Protein AF-A0A741XRI0-F1 (afdb_monomer_lite)

Structure (mmCIF, N/CA/C/O backbone):
data_AF-A0A741XRI0-F1
#
_entry.id   AF-A0A741XRI0-F1
#
loop_
_atom_site.group_PDB
_atom_site.id
_atom_site.type_symbol
_atom_site.label_atom_id
_atom_site.label_alt_id
_atom_site.label_comp_id
_atom_site.label_asym_id
_atom_site.label_entity_id
_atom_site.label_seq_id
_atom_site.pdbx_PDB_ins_code
_atom_site.Cartn_x
_atom_site.Cartn_y
_atom_site.Cartn_z
_atom_site.occupancy
_atom_site.B_iso_or_equiv
_atom_site.auth_seq_id
_atom_site.auth_comp_id
_atom_site.auth_asym_id
_atom_site.auth_atom_id
_atom_site.pdbx_PDB_model_num
ATOM 1 N N . SER A 1 1 ? 2.151 -19.443 -11.298 1.00 43.97 1 SER A N 1
ATOM 2 C CA . SER A 1 1 ? 1.093 -19.953 -10.401 1.00 43.97 1 SER A CA 1
ATOM 3 C C . SER A 1 1 ? 0.774 -18.877 -9.377 1.00 43.97 1 SER A C 1
ATOM 5 O O . SER A 1 1 ? 1.669 -18.526 -8.621 1.00 43.97 1 SER A O 1
ATOM 7 N N . PHE A 1 2 ? -0.428 -18.294 -9.372 1.00 41.81 2 PHE A N 1
ATOM 8 C CA . PHE A 1 2 ? -0.831 -17.344 -8.326 1.00 41.81 2 PHE A CA 1
ATOM 9 C C . PHE A 1 2 ? -1.495 -18.131 -7.193 1.00 41.81 2 PHE A C 1
ATOM 11 O O . PHE A 1 2 ? -2.582 -18.672 -7.373 1.00 41.81 2 PHE A O 1
ATOM 18 N N . PHE A 1 3 ? -0.829 -18.242 -6.043 1.00 44.47 3 PHE A N 1
ATOM 19 C CA . PHE A 1 3 ? -1.467 -18.763 -4.836 1.00 44.47 3 PHE A CA 1
ATOM 20 C C . PHE A 1 3 ? -2.391 -17.676 -4.280 1.00 44.47 3 PHE A C 1
ATOM 22 O O . PHE A 1 3 ? -1.926 -16.681 -3.729 1.00 44.47 3 PHE A O 1
ATOM 29 N N . VAL A 1 4 ? -3.706 -17.868 -4.412 1.00 48.69 4 VAL A N 1
ATOM 30 C CA . VAL A 1 4 ? -4.695 -17.135 -3.610 1.00 48.69 4 VAL A CA 1
ATOM 31 C C . VAL A 1 4 ? -4.631 -17.714 -2.197 1.00 48.69 4 VAL A C 1
ATOM 33 O O . VAL A 1 4 ? -5.366 -18.624 -1.829 1.00 48.69 4 VAL A O 1
ATOM 36 N N . GLY A 1 5 ? -3.669 -17.233 -1.415 1.00 53.06 5 GLY A N 1
ATOM 37 C CA . GLY A 1 5 ? -3.687 -17.396 0.030 1.00 53.06 5 GLY A CA 1
ATOM 38 C C . GLY A 1 5 ? -4.696 -16.410 0.603 1.00 53.06 5 GLY A C 1
ATOM 39 O O . GLY A 1 5 ? -4.637 -15.220 0.294 1.00 53.06 5 GLY A O 1
ATOM 40 N N . ILE A 1 6 ? -5.626 -16.883 1.432 1.00 48.06 6 ILE A N 1
ATOM 41 C CA . ILE A 1 6 ? -6.486 -16.002 2.225 1.00 48.06 6 ILE A CA 1
ATOM 42 C C . ILE A 1 6 ? -5.571 -15.279 3.220 1.00 48.06 6 ILE A C 1
ATOM 44 O O . ILE A 1 6 ? -5.289 -15.777 4.309 1.00 48.06 6 ILE A O 1
ATOM 48 N N . TYR A 1 7 ? -5.053 -14.115 2.827 1.00 54.06 7 TYR A N 1
ATOM 49 C CA . TYR A 1 7 ? -4.324 -13.238 3.727 1.00 54.06 7 TYR A CA 1
ATOM 50 C C . TYR A 1 7 ? -5.342 -12.650 4.697 1.00 54.06 7 TYR A C 1
ATOM 52 O O . TYR A 1 7 ? -6.060 -11.710 4.361 1.00 54.06 7 TYR A O 1
ATOM 60 N N . LYS A 1 8 ? -5.455 -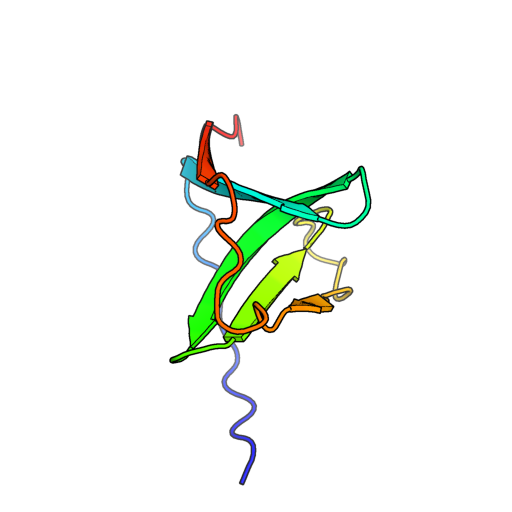13.241 5.892 1.00 53.12 8 LYS A N 1
ATOM 61 C CA . LYS A 1 8 ? -6.219 -12.639 6.983 1.00 53.12 8 LYS A CA 1
ATOM 62 C C . LYS A 1 8 ? -5.474 -11.365 7.375 1.00 53.12 8 LYS A C 1
ATOM 64 O O . LYS A 1 8 ? -4.370 -11.478 7.915 1.00 53.12 8 LYS A O 1
ATOM 69 N N . PRO A 1 9 ? -6.019 -10.172 7.104 1.00 55.91 9 PRO A N 1
ATOM 70 C CA . PRO A 1 9 ? -5.278 -8.960 7.363 1.00 55.91 9 PRO A CA 1
ATOM 71 C C . PRO A 1 9 ? -5.154 -8.795 8.865 1.00 55.91 9 PRO A C 1
ATOM 73 O O . PRO A 1 9 ? -6.148 -8.611 9.568 1.00 55.91 9 PRO A O 1
ATOM 76 N N . GLN A 1 10 ? -3.933 -8.912 9.369 1.00 58.53 10 GLN A N 1
ATOM 77 C CA . GLN A 1 10 ? -3.643 -8.490 10.726 1.00 58.53 10 GLN A CA 1
ATOM 78 C C . GLN A 1 10 ? -3.725 -6.971 10.699 1.00 58.53 10 GLN A C 1
ATOM 80 O O . GLN A 1 10 ? -2.833 -6.321 10.159 1.00 58.53 10 GLN A O 1
ATOM 85 N N . LEU A 1 11 ? -4.833 -6.420 11.200 1.00 62.56 11 LEU A N 1
ATOM 86 C CA . LEU A 1 11 ? -4.994 -4.980 11.340 1.00 62.56 11 LEU A CA 1
ATOM 87 C C . LEU A 1 11 ? -3.903 -4.483 12.292 1.00 62.56 11 LEU A C 1
ATOM 89 O O . LEU A 1 11 ? -3.999 -4.627 13.511 1.00 62.56 11 LEU A O 1
ATOM 93 N N . LYS A 1 12 ? -2.827 -3.949 11.717 1.00 67.81 12 LYS A N 1
ATOM 94 C CA . LYS A 1 12 ? -1.747 -3.315 12.463 1.00 67.81 12 LYS A CA 1
ATOM 95 C C . LYS A 1 12 ? -2.225 -1.943 12.926 1.00 67.81 12 LYS A C 1
ATOM 97 O O . LYS A 1 12 ? -3.107 -1.338 12.323 1.00 67.81 12 LYS A O 1
ATOM 102 N N . LYS A 1 13 ? -1.649 -1.447 14.018 1.00 75.00 13 LYS A N 1
ATOM 103 C CA . LYS A 1 13 ? -1.885 -0.066 14.466 1.00 75.00 13 LYS A CA 1
ATOM 104 C C . LYS A 1 13 ? -1.056 0.940 13.673 1.00 75.00 13 LYS A C 1
ATOM 106 O O . LYS A 1 13 ? -1.314 2.130 13.763 1.00 75.00 13 LYS A O 1
ATOM 111 N N . GLU A 1 14 ? -0.066 0.471 12.924 1.00 81.31 14 GLU A N 1
ATOM 112 C CA . GLU A 1 14 ? 0.898 1.289 12.202 1.00 81.31 14 GLU A CA 1
ATOM 113 C C . GLU A 1 14 ? 1.073 0.719 10.794 1.00 81.31 14 GLU A C 1
ATOM 115 O O . GLU A 1 14 ? 1.232 -0.494 10.625 1.00 81.31 14 GLU A O 1
ATOM 120 N N . TYR A 1 15 ? 0.990 1.601 9.800 1.00 83.69 15 TYR A N 1
ATOM 121 C CA . TYR A 1 15 ? 1.114 1.281 8.384 1.00 83.69 15 TYR A CA 1
ATOM 122 C C . TYR A 1 15 ? 2.082 2.239 7.716 1.00 83.69 15 TYR A C 1
ATOM 124 O O . TYR A 1 15 ? 2.126 3.425 8.031 1.00 83.69 15 TYR A O 1
ATOM 132 N N . GLU A 1 16 ? 2.807 1.720 6.743 1.00 89.00 16 GLU A N 1
ATOM 133 C CA . GLU A 1 16 ? 3.559 2.532 5.800 1.00 89.00 16 GLU A CA 1
ATOM 134 C C . GLU A 1 16 ? 2.592 3.113 4.762 1.00 89.00 16 GLU A C 1
ATOM 136 O O . GLU A 1 16 ? 1.654 2.440 4.323 1.00 89.00 16 GLU A O 1
ATOM 141 N N . MET A 1 17 ? 2.808 4.365 4.374 1.00 90.25 17 MET A N 1
ATOM 142 C CA . MET A 1 17 ? 2.102 5.033 3.291 1.00 90.25 17 MET A CA 1
ATOM 143 C C . MET A 1 17 ? 3.090 5.555 2.257 1.00 90.25 17 MET A C 1
ATOM 145 O O . MET A 1 17 ? 4.159 6.040 2.614 1.00 90.25 17 MET A O 1
ATOM 149 N N . ILE A 1 18 ? 2.702 5.477 0.988 1.00 89.69 18 ILE A N 1
ATOM 150 C CA . ILE A 1 18 ? 3.465 6.000 -0.147 1.00 89.69 18 ILE A CA 1
ATOM 151 C C . ILE A 1 18 ? 2.616 7.046 -0.863 1.00 89.69 18 ILE A C 1
ATOM 153 O O . ILE A 1 18 ? 1.413 6.843 -1.066 1.00 89.69 18 ILE A O 1
ATOM 157 N N . LEU A 1 19 ? 3.248 8.154 -1.252 1.00 87.75 19 LEU A N 1
ATOM 158 C CA . LEU A 1 19 ? 2.665 9.134 -2.159 1.00 87.75 19 LEU A CA 1
ATOM 159 C C . LEU A 1 19 ? 2.871 8.661 -3.602 1.00 87.75 19 LEU A C 1
ATOM 161 O O . LEU A 1 19 ? 3.994 8.602 -4.096 1.00 87.75 19 LEU A O 1
ATOM 165 N N . TYR A 1 20 ? 1.779 8.316 -4.277 1.00 84.00 20 TYR A N 1
ATOM 166 C CA . TYR A 1 20 ? 1.776 7.871 -5.667 1.00 84.00 20 TYR A CA 1
ATOM 167 C C . TYR A 1 20 ? 0.671 8.600 -6.432 1.00 84.00 20 TYR A C 1
ATOM 169 O O . TYR A 1 20 ? -0.451 8.691 -5.944 1.00 84.00 20 TYR A O 1
ATOM 177 N N . ASP A 1 21 ? 0.981 9.144 -7.610 1.00 84.25 21 ASP A N 1
ATOM 178 C CA . ASP A 1 21 ? 0.013 9.852 -8.468 1.00 84.25 21 ASP A CA 1
ATOM 179 C C . ASP A 1 21 ? -0.809 10.931 -7.717 1.00 84.25 21 ASP A C 1
ATOM 181 O O . ASP A 1 21 ? -2.033 11.018 -7.807 1.00 84.25 21 ASP A O 1
ATOM 185 N N . GLY A 1 22 ? -0.137 11.705 -6.854 1.00 85.56 22 GLY A N 1
ATOM 186 C CA . GLY A 1 22 ? -0.764 12.755 -6.036 1.00 85.56 22 GLY A CA 1
ATOM 187 C C . GLY A 1 22 ? -1.675 12.257 -4.903 1.00 85.56 22 GLY A C 1
ATOM 188 O O . GLY A 1 22 ? -2.326 13.064 -4.240 1.00 85.56 22 GLY A O 1
ATOM 189 N N . GLY A 1 23 ? -1.730 10.946 -4.654 1.00 88.56 23 GLY A N 1
ATOM 190 C CA . GLY A 1 23 ? -2.526 10.327 -3.598 1.00 88.56 23 GLY A CA 1
ATOM 191 C C . GLY A 1 23 ? -1.681 9.537 -2.603 1.00 88.56 23 GLY A C 1
ATOM 192 O O . GLY A 1 23 ? -0.716 8.874 -2.967 1.00 88.56 23 GLY A O 1
ATOM 193 N N . TRP A 1 24 ? -2.072 9.569 -1.331 1.00 89.44 24 TRP A N 1
ATOM 194 C CA . TRP A 1 24 ? -1.481 8.712 -0.307 1.00 89.44 24 TRP A CA 1
ATOM 195 C C . TRP A 1 24 ? -2.150 7.339 -0.299 1.00 89.44 24 TRP A C 1
ATOM 197 O O . TRP A 1 24 ? -3.379 7.235 -0.231 1.00 89.44 24 TRP A O 1
ATOM 207 N N . TYR A 1 25 ? -1.336 6.289 -0.318 1.00 90.00 25 TYR A N 1
ATOM 208 C CA . TYR A 1 25 ? -1.797 4.906 -0.289 1.00 90.00 25 TYR A CA 1
ATOM 209 C C . TYR A 1 25 ? -1.102 4.122 0.814 1.00 90.00 25 TYR A C 1
ATOM 211 O O . TYR A 1 25 ? 0.107 4.230 0.983 1.00 90.00 25 TYR A O 1
ATOM 219 N N . TYR A 1 26 ? -1.857 3.290 1.526 1.00 89.25 26 TYR A N 1
ATOM 220 C CA . TYR A 1 26 ? -1.320 2.351 2.503 1.00 89.25 26 TYR A CA 1
ATOM 221 C C . TYR A 1 26 ? -0.616 1.188 1.811 1.00 89.25 26 TYR A C 1
ATOM 223 O O . TYR A 1 26 ? -1.168 0.590 0.885 1.00 89.25 26 TYR A O 1
ATOM 231 N N . VAL A 1 27 ? 0.558 0.819 2.311 1.00 88.06 27 VAL A N 1
ATOM 232 C CA . VAL A 1 27 ? 1.291 -0.376 1.899 1.00 88.06 27 VAL A CA 1
ATOM 233 C C . VAL A 1 27 ? 0.748 -1.573 2.671 1.00 88.06 27 VAL A C 1
ATOM 235 O O . VAL A 1 27 ? 0.888 -1.675 3.890 1.00 88.06 27 VAL A O 1
ATOM 238 N N . LEU A 1 28 ? 0.109 -2.493 1.955 1.00 85.50 28 LEU A N 1
ATOM 239 C CA . LEU A 1 28 ? -0.440 -3.724 2.524 1.00 85.50 28 LEU A CA 1
ATOM 240 C C . LEU A 1 28 ? 0.583 -4.857 2.524 1.00 85.50 28 LEU A C 1
ATOM 242 O O . LEU A 1 28 ? 0.635 -5.650 3.463 1.00 85.50 28 LEU A O 1
ATOM 246 N N . ALA A 1 29 ? 1.387 -4.938 1.465 1.00 84.62 29 ALA A N 1
ATOM 247 C CA . ALA A 1 29 ? 2.437 -5.934 1.323 1.00 84.62 29 ALA A CA 1
ATOM 248 C C . ALA A 1 29 ? 3.543 -5.437 0.389 1.00 84.62 29 ALA A C 1
ATOM 250 O O . ALA A 1 29 ? 3.294 -4.648 -0.524 1.00 84.62 29 ALA A O 1
ATOM 251 N N . ARG A 1 30 ? 4.751 -5.963 0.596 1.00 84.88 30 ARG A N 1
ATOM 252 C CA . ARG A 1 30 ? 5.919 -5.758 -0.261 1.00 84.88 30 ARG A CA 1
ATOM 253 C C . ARG A 1 30 ? 6.401 -7.114 -0.767 1.00 84.88 30 ARG A C 1
ATOM 255 O O . ARG A 1 30 ? 6.640 -8.019 0.030 1.00 84.88 30 ARG A O 1
ATOM 262 N N . TYR A 1 31 ? 6.546 -7.243 -2.078 1.00 82.00 31 TYR A N 1
ATOM 263 C CA . TYR A 1 31 ? 6.990 -8.451 -2.765 1.00 82.00 31 TYR A CA 1
ATOM 264 C C . TYR A 1 31 ? 8.082 -8.100 -3.766 1.00 82.00 31 TYR A C 1
ATOM 266 O O . TYR A 1 31 ? 7.761 -7.624 -4.850 1.00 82.00 31 TYR A O 1
ATOM 274 N N . HIS A 1 32 ? 9.345 -8.372 -3.416 1.00 81.31 32 HIS A N 1
ATOM 275 C CA . HIS A 1 32 ? 10.515 -8.004 -4.228 1.00 81.31 32 HIS A CA 1
ATOM 276 C C . HIS A 1 32 ? 10.422 -6.524 -4.648 1.00 81.31 32 HIS A C 1
ATOM 278 O O . HIS A 1 32 ? 10.525 -5.645 -3.788 1.00 81.31 32 HIS A O 1
ATOM 284 N N . ASP A 1 33 ? 10.088 -6.280 -5.915 1.00 83.50 33 ASP A N 1
ATOM 285 C CA . ASP A 1 33 ? 10.029 -4.964 -6.555 1.00 83.50 33 ASP A CA 1
ATOM 286 C C . ASP A 1 33 ? 8.582 -4.497 -6.780 1.00 83.50 33 ASP A C 1
ATOM 288 O O . ASP A 1 33 ? 8.278 -3.706 -7.664 1.00 83.50 33 ASP A O 1
ATOM 292 N N . SER A 1 34 ? 7.626 -5.061 -6.044 1.00 85.75 34 SER A N 1
ATOM 293 C CA . SER A 1 34 ? 6.205 -4.734 -6.151 1.00 85.75 34 SER A CA 1
ATOM 294 C C . SER A 1 34 ? 5.606 -4.460 -4.778 1.00 85.75 34 SER A C 1
ATOM 296 O O . SER A 1 34 ? 5.834 -5.189 -3.812 1.00 85.75 34 SER A O 1
ATOM 298 N N . PHE A 1 35 ? 4.778 -3.431 -4.702 1.00 88.00 35 PHE A N 1
ATOM 299 C CA . PHE A 1 35 ? 4.018 -3.050 -3.524 1.00 88.00 35 PHE A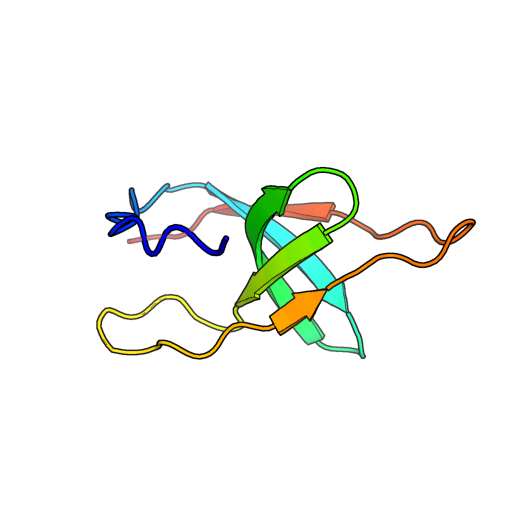 CA 1
ATOM 300 C C . PHE A 1 35 ? 2.536 -3.258 -3.802 1.00 88.00 35 PHE A C 1
ATOM 302 O O . PHE A 1 35 ? 2.029 -2.919 -4.870 1.00 88.00 35 PHE A O 1
ATOM 309 N N . ILE A 1 36 ? 1.829 -3.808 -2.824 1.00 87.62 36 ILE A N 1
ATOM 310 C CA . ILE A 1 36 ? 0.372 -3.873 -2.844 1.00 87.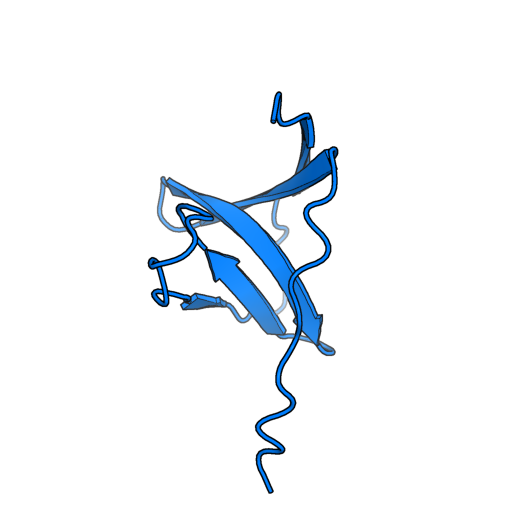62 36 ILE A CA 1
ATOM 311 C C . ILE A 1 36 ? -0.134 -2.676 -2.058 1.00 87.62 36 ILE A C 1
ATOM 313 O O . ILE A 1 36 ? 0.026 -2.617 -0.839 1.00 87.62 36 ILE A O 1
ATOM 317 N N . LEU A 1 37 ? -0.721 -1.722 -2.767 1.00 88.94 37 LEU A N 1
ATOM 318 C CA . LEU A 1 37 ? -1.210 -0.470 -2.215 1.00 88.94 37 LEU A CA 1
ATOM 319 C C . LEU A 1 37 ? -2.731 -0.490 -2.084 1.00 88.94 37 LEU A C 1
ATOM 321 O O . LEU A 1 37 ? -3.431 -1.048 -2.929 1.00 88.94 37 LEU A O 1
ATOM 325 N N . SER A 1 38 ? -3.264 0.167 -1.059 1.00 87.94 38 SER A N 1
ATOM 326 C CA . SER A 1 38 ? -4.697 0.437 -0.951 1.00 87.94 38 SER A CA 1
ATOM 327 C C . SER A 1 38 ? -4.965 1.828 -0.399 1.00 87.94 38 SER A C 1
ATOM 329 O O . SER A 1 38 ? -4.286 2.305 0.505 1.00 87.94 38 SER A O 1
ATOM 331 N N . LYS A 1 39 ? -6.003 2.477 -0.927 1.00 87.50 39 LYS A N 1
ATOM 332 C CA . LYS A 1 39 ? -6.454 3.789 -0.452 1.00 87.50 39 LYS A CA 1
ATOM 333 C C . LYS A 1 39 ? -7.245 3.697 0.855 1.00 87.50 39 LYS A C 1
ATOM 335 O O . LYS A 1 39 ? -7.294 4.658 1.613 1.00 87.50 39 LYS A O 1
ATOM 340 N N . SER A 1 40 ? -7.876 2.556 1.131 1.00 79.75 40 SER A N 1
ATOM 341 C CA . SER A 1 40 ? -8.585 2.335 2.392 1.00 79.75 40 SER A CA 1
ATOM 342 C C . SER A 1 40 ? -8.689 0.857 2.738 1.00 79.75 40 SER A C 1
ATOM 344 O O . SER A 1 40 ? -8.812 -0.003 1.868 1.00 79.75 40 SER A O 1
ATOM 346 N N . PHE A 1 41 ? -8.676 0.566 4.035 1.00 70.38 41 PHE A N 1
ATOM 347 C CA . PHE A 1 41 ? -8.729 -0.791 4.555 1.00 70.38 41 PHE A CA 1
ATOM 348 C C . PHE A 1 41 ? -10.045 -1.017 5.303 1.00 70.38 41 PHE A C 1
ATOM 350 O O . PHE A 1 41 ? -10.132 -0.813 6.510 1.00 70.38 41 PHE A O 1
ATOM 357 N N . THR A 1 42 ? -11.106 -1.388 4.586 1.00 69.94 42 THR A N 1
ATOM 358 C CA . THR A 1 42 ? -12.384 -1.783 5.203 1.00 69.94 42 THR A CA 1
ATOM 359 C C . THR A 1 42 ? -12.681 -3.239 4.877 1.00 69.94 42 THR A C 1
ATOM 361 O O . THR A 1 42 ? -12.198 -3.762 3.876 1.00 69.94 42 THR A O 1
ATOM 364 N N . LYS A 1 43 ? -13.501 -3.901 5.705 1.00 64.88 43 LYS A N 1
ATOM 365 C CA . LYS A 1 43 ? -13.855 -5.327 5.553 1.00 64.88 43 LYS A CA 1
ATOM 366 C C . LYS A 1 43 ? -14.384 -5.690 4.153 1.00 64.88 43 LYS A C 1
ATOM 368 O O . LYS A 1 43 ? -14.273 -6.842 3.755 1.00 64.88 43 LYS A O 1
ATOM 373 N N . ASN A 1 44 ? -14.921 -4.711 3.421 1.00 67.38 44 ASN A N 1
ATOM 374 C CA . ASN A 1 44 ? -15.501 -4.888 2.090 1.00 67.38 44 ASN A CA 1
ATOM 375 C C . ASN A 1 44 ? -14.735 -4.141 0.984 1.00 67.38 44 ASN A C 1
ATOM 377 O O . ASN A 1 44 ? -15.215 -4.090 -0.149 1.00 67.38 44 ASN A O 1
ATOM 381 N N . ASN A 1 45 ? -13.589 -3.519 1.285 1.00 68.81 45 ASN A N 1
ATOM 382 C CA . ASN A 1 45 ? -12.790 -2.873 0.252 1.00 68.81 45 ASN A CA 1
ATOM 383 C C . ASN A 1 45 ? -11.708 -3.817 -0.274 1.00 68.81 45 ASN A C 1
ATOM 385 O O . ASN A 1 45 ? -10.642 -3.959 0.318 1.00 68.81 45 ASN A O 1
ATOM 389 N N . ASN A 1 46 ? -11.981 -4.397 -1.441 1.00 72.38 46 ASN A N 1
ATOM 390 C CA . ASN A 1 46 ? -11.061 -5.292 -2.138 1.00 72.38 46 ASN A CA 1
ATOM 391 C C . ASN A 1 46 ? -10.296 -4.574 -3.263 1.00 72.38 46 ASN A C 1
ATOM 393 O O . ASN A 1 46 ? -9.726 -5.233 -4.129 1.00 72.38 46 ASN A O 1
ATOM 397 N N . ARG A 1 47 ? -10.307 -3.233 -3.303 1.00 81.56 47 ARG A N 1
ATOM 398 C CA . ARG A 1 47 ? -9.564 -2.469 -4.312 1.00 81.56 47 ARG A CA 1
ATOM 399 C C . ARG A 1 47 ? -8.124 -2.292 -3.855 1.00 81.56 47 ARG A C 1
ATOM 401 O O . ARG A 1 47 ? -7.869 -1.646 -2.842 1.00 81.56 47 ARG A O 1
ATOM 408 N N . PHE A 1 48 ? -7.202 -2.829 -4.637 1.00 85.12 48 PHE A N 1
ATOM 409 C CA . PHE A 1 48 ? -5.771 -2.660 -4.442 1.00 85.12 48 PHE A CA 1
ATOM 410 C C . PHE A 1 48 ? -5.103 -2.297 -5.765 1.00 85.12 48 PHE A C 1
ATOM 412 O O . PHE A 1 48 ? -5.609 -2.607 -6.843 1.00 85.12 48 PHE A O 1
ATOM 419 N N . ILE A 1 49 ? -3.960 -1.632 -5.661 1.00 86.44 49 ILE A N 1
ATOM 420 C CA . ILE A 1 49 ? -3.099 -1.280 -6.783 1.00 86.44 49 ILE A CA 1
ATOM 421 C C . ILE A 1 49 ? -1.805 -2.065 -6.613 1.00 86.44 49 ILE A C 1
ATOM 423 O O . ILE A 1 49 ? -1.229 -2.095 -5.526 1.00 86.44 49 ILE A O 1
ATOM 427 N N . ILE A 1 50 ? -1.356 -2.712 -7.685 1.00 88.12 50 ILE A N 1
ATOM 428 C CA . ILE A 1 50 ? -0.022 -3.304 -7.739 1.00 88.12 50 ILE A CA 1
ATOM 429 C C . ILE A 1 50 ? 0.903 -2.215 -8.259 1.00 88.12 50 ILE A C 1
ATOM 431 O O . ILE A 1 50 ? 0.889 -1.891 -9.443 1.00 88.12 50 ILE A O 1
ATOM 435 N N . PHE A 1 51 ? 1.663 -1.627 -7.351 1.00 86.38 51 PHE A N 1
ATOM 436 C CA . PHE A 1 51 ? 2.607 -0.571 -7.653 1.00 86.38 51 PHE A CA 1
ATOM 437 C C . PHE A 1 51 ? 4.000 -1.166 -7.845 1.00 86.38 51 PHE A C 1
ATOM 439 O O . PHE A 1 51 ? 4.475 -1.926 -7.001 1.00 86.38 51 PHE A O 1
ATOM 446 N N . ARG A 1 52 ? 4.651 -0.832 -8.957 1.00 87.94 52 ARG A N 1
ATOM 447 C CA . ARG A 1 52 ? 6.036 -1.213 -9.234 1.00 87.94 52 ARG A CA 1
ATOM 448 C C . ARG A 1 52 ? 6.847 0.066 -9.388 1.00 87.94 52 ARG A C 1
ATOM 450 O O . ARG A 1 52 ? 6.566 0.796 -10.336 1.00 87.94 52 ARG A O 1
ATOM 457 N N . PRO A 1 53 ? 7.759 0.380 -8.455 1.00 81.88 53 PRO A N 1
ATOM 458 C CA . PRO A 1 53 ? 8.658 1.506 -8.632 1.00 81.88 53 PRO A CA 1
ATOM 459 C C . PRO A 1 53 ? 9.485 1.314 -9.904 1.00 81.88 53 PRO A C 1
ATOM 461 O O . PRO A 1 53 ? 9.940 0.207 -10.188 1.00 81.88 53 PRO A O 1
ATOM 464 N N . GLU A 1 54 ? 9.662 2.391 -10.658 1.00 81.62 54 GLU A N 1
ATOM 465 C CA . GLU A 1 54 ? 10.610 2.417 -11.768 1.00 81.62 54 GLU A CA 1
ATOM 466 C C . GLU A 1 54 ? 12.034 2.600 -11.227 1.00 81.62 54 GLU A C 1
ATOM 468 O O . GLU A 1 54 ? 12.256 3.313 -10.240 1.00 81.62 54 GLU A O 1
ATOM 473 N N . ASP A 1 55 ? 13.001 1.949 -11.873 1.00 74.62 55 ASP A N 1
ATOM 474 C CA . ASP A 1 55 ? 14.407 2.033 -11.484 1.00 74.62 55 ASP A CA 1
ATOM 475 C C . ASP A 1 55 ? 14.893 3.491 -11.515 1.00 74.62 55 ASP A C 1
ATOM 477 O O . ASP A 1 55 ? 14.716 4.210 -12.496 1.00 74.62 55 ASP A O 1
ATOM 481 N N . GLY A 1 56 ? 15.523 3.934 -10.422 1.00 70.56 56 GLY A N 1
ATOM 482 C CA . GLY A 1 56 ? 16.048 5.298 -10.279 1.00 70.56 56 GLY A CA 1
ATOM 483 C C . GLY A 1 56 ? 15.092 6.308 -9.633 1.00 70.56 56 GLY A C 1
ATOM 484 O O . GLY A 1 56 ? 15.523 7.422 -9.336 1.00 70.56 56 GLY A O 1
ATOM 485 N N . HIS A 1 57 ? 13.843 5.932 -9.338 1.00 74.88 57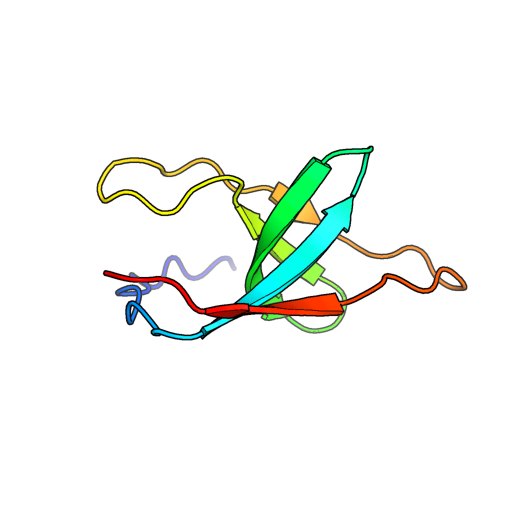 HIS A N 1
ATOM 486 C CA . HIS A 1 57 ? 12.913 6.777 -8.586 1.00 74.88 57 HIS A CA 1
ATOM 487 C C . HIS A 1 57 ? 12.936 6.461 -7.085 1.00 74.88 57 HIS A C 1
ATOM 489 O O . HIS A 1 57 ? 12.789 5.314 -6.660 1.00 74.88 57 HIS A O 1
ATOM 495 N N . SER A 1 58 ? 13.093 7.497 -6.258 1.00 73.94 58 SER A N 1
ATOM 496 C CA . SER A 1 58 ? 12.896 7.403 -4.812 1.00 73.94 58 SER A CA 1
ATOM 497 C C . SER A 1 58 ? 11.437 7.699 -4.464 1.00 73.94 58 SER A C 1
ATOM 499 O O . SER A 1 58 ? 10.857 8.681 -4.922 1.00 73.94 58 SER A O 1
ATOM 501 N N . TYR A 1 59 ? 10.841 6.843 -3.635 1.00 77.75 59 TYR A N 1
ATOM 502 C CA . TYR A 1 59 ? 9.484 7.026 -3.125 1.00 77.75 59 TYR A CA 1
ATOM 503 C C . TYR A 1 59 ? 9.552 7.296 -1.630 1.00 77.75 59 TYR A C 1
ATOM 505 O O . TYR A 1 59 ? 10.222 6.575 -0.889 1.00 77.75 59 TYR A O 1
ATOM 513 N N . GLU A 1 60 ? 8.867 8.346 -1.191 1.00 81.69 60 GLU A N 1
ATOM 514 C CA . GLU A 1 60 ? 8.792 8.682 0.222 1.00 81.69 60 GLU A CA 1
ATOM 515 C C . GLU A 1 60 ? 7.835 7.719 0.929 1.00 81.69 60 GLU A C 1
ATOM 517 O O . GLU A 1 60 ? 6.689 7.533 0.508 1.00 81.69 60 GLU A O 1
ATOM 522 N N . ILE A 1 61 ? 8.328 7.093 1.999 1.00 83.19 61 ILE A N 1
ATOM 523 C CA . ILE A 1 61 ? 7.544 6.207 2.853 1.00 83.19 61 ILE A CA 1
ATOM 524 C C . ILE A 1 61 ? 7.306 6.926 4.175 1.00 83.19 61 ILE A C 1
ATOM 526 O O . ILE A 1 61 ? 8.246 7.228 4.909 1.00 83.19 61 ILE A O 1
ATOM 530 N N . THR A 1 62 ? 6.039 7.162 4.501 1.00 86.62 62 THR A N 1
ATOM 531 C CA . THR A 1 62 ? 5.631 7.759 5.774 1.00 86.62 62 THR A CA 1
ATOM 532 C C . THR A 1 62 ? 4.976 6.712 6.660 1.00 86.62 62 THR A C 1
ATOM 534 O O . THR A 1 62 ? 4.140 5.933 6.210 1.00 86.62 62 THR A O 1
ATOM 537 N N . LEU A 1 63 ? 5.325 6.704 7.944 1.00 86.25 63 LEU A N 1
ATOM 538 C CA . LEU A 1 63 ? 4.759 5.779 8.920 1.00 86.25 63 LEU A CA 1
ATOM 539 C C . LEU A 1 63 ? 3.543 6.429 9.591 1.00 86.25 63 LEU A C 1
ATOM 541 O O . LEU A 1 63 ? 3.654 7.469 10.238 1.00 86.25 63 LEU A O 1
ATOM 545 N N . VAL A 1 64 ? 2.366 5.829 9.416 1.00 84.44 64 VAL A N 1
ATOM 546 C CA . VAL A 1 64 ? 1.087 6.370 9.886 1.00 84.44 64 VAL A CA 1
ATOM 547 C C . VAL A 1 64 ? 0.452 5.436 10.901 1.00 84.44 64 VAL A C 1
ATOM 549 O O . VAL A 1 64 ? 0.277 4.239 10.668 1.00 84.44 64 VAL A O 1
ATOM 552 N N . LYS A 1 65 ? 0.061 6.008 12.042 1.00 82.06 65 LYS A N 1
ATOM 553 C CA . LYS A 1 65 ? -0.634 5.297 13.112 1.00 82.06 65 LYS A CA 1
ATOM 554 C C . LYS A 1 65 ? -2.142 5.413 12.935 1.00 82.06 65 LYS A C 1
ATOM 556 O O . LYS A 1 65 ? -2.693 6.512 12.937 1.00 82.06 65 LYS A O 1
ATOM 561 N N . VAL A 1 66 ? -2.813 4.277 12.819 1.00 73.06 66 VAL A N 1
ATOM 562 C CA . VAL A 1 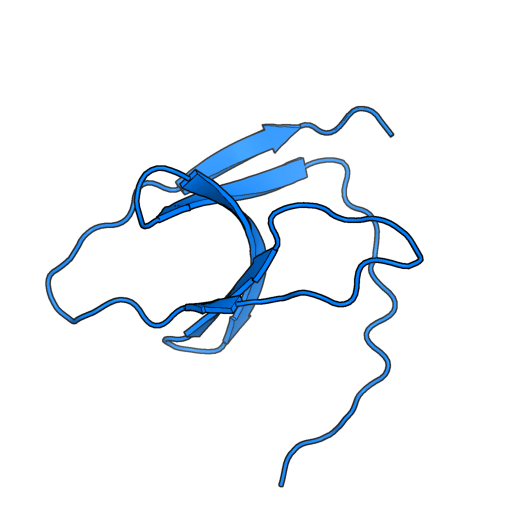66 ? -4.267 4.198 12.697 1.00 73.06 66 VAL A CA 1
ATOM 563 C C . VAL A 1 66 ? -4.866 4.015 14.086 1.00 73.06 66 VAL A C 1
ATOM 565 O O . VAL A 1 6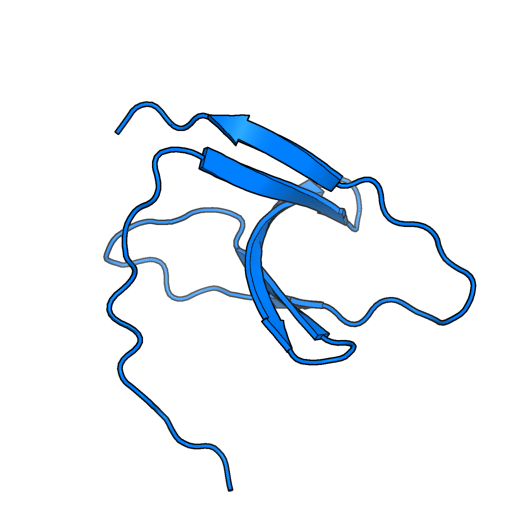6 ? -4.467 3.133 14.851 1.00 73.06 66 VAL A O 1
ATOM 568 N N . ARG A 1 67 ? -5.840 4.865 14.418 1.00 68.44 67 ARG A N 1
ATOM 569 C CA . ARG A 1 67 ? -6.740 4.637 15.550 1.00 68.44 67 ARG A CA 1
ATOM 570 C C . ARG A 1 67 ? -7.847 3.711 15.049 1.00 68.44 67 ARG A C 1
ATOM 572 O O . ARG A 1 67 ? -8.689 4.152 14.272 1.00 68.44 67 ARG A O 1
ATOM 579 N N . LEU A 1 68 ? -7.745 2.431 15.404 1.00 60.06 68 LEU A N 1
ATOM 580 C CA . LEU A 1 68 ? -8.788 1.426 15.175 1.00 60.06 68 LEU A CA 1
ATOM 581 C C . LEU A 1 68 ? -9.901 1.573 16.208 1.00 60.06 68 LEU A C 1
ATOM 583 O O . LEU A 1 68 ? -9.551 1.836 17.382 1.00 60.06 68 LEU A O 1
#

Radius of gyration: 12.57 Å; chains: 1; bounding box: 32×33×27 Å

Secondary structure (DSSP, 8-state):
------------SEEEEEEETTEEEEEEEEETTEEEEES---TT----EEE-PPTT----EEEEE---

Foldseek 3Di:
DDDPDPPPQPPDQKFKWWQDPNAIWTFRDDDPQWTWTHNDDDPPDPDTDTDGDDPPDDIDIDMDGDDD

pLDDT: mean 76.55, std 13.3, range [41.81, 90.25]

Sequence (68 aa):
SFFVGIYKPQLKKEYEMILYDGGWYYVLARYHDSFILSKSFTKNNNRFIIFRPEDGHSYEITLVKVRL

Organism: NCBI:txid611